Protein AF-A0A365Z678-F1 (afdb_monomer_lite)

Foldseek 3Di:
DPPDPDDDDDDDDPPVVVVVLVVVCVVVVHDSVVVVVVVVVVVVCVVVVPPPDPPDDDDD

Structure (mmCIF, N/CA/C/O backbone):
data_AF-A0A365Z678-F1
#
_entry.id   AF-A0A365Z678-F1
#
loop_
_atom_site.group_PDB
_atom_site.id
_atom_site.type_symbol
_atom_site.label_atom_id
_atom_site.label_alt_id
_atom_site.label_comp_id
_atom_site.label_asym_id
_atom_site.label_entity_id
_atom_site.label_seq_id
_atom_site.pdbx_PDB_ins_code
_atom_site.Cartn_x
_atom_site.Cartn_y
_atom_site.Cartn_z
_atom_site.occupancy
_atom_site.B_iso_or_equiv
_atom_site.auth_seq_id
_atom_site.auth_comp_id
_atom_site.auth_asym_id
_atom_site.auth_atom_id
_atom_site.pdbx_PDB_model_num
ATOM 1 N N . MET A 1 1 ? 16.051 8.538 18.773 1.00 48.09 1 MET A N 1
ATOM 2 C CA . MET A 1 1 ? 14.598 8.296 18.680 1.00 48.09 1 MET A CA 1
ATOM 3 C C . MET A 1 1 ? 14.321 7.940 17.232 1.00 48.09 1 MET A C 1
ATOM 5 O O . MET A 1 1 ? 14.369 8.828 16.395 1.00 48.09 1 MET A O 1
ATOM 9 N N . SER A 1 2 ? 14.213 6.649 16.920 1.00 48.12 2 SER A N 1
ATOM 10 C CA . SER A 1 2 ? 14.103 6.164 15.539 1.00 48.12 2 SER A CA 1
ATOM 11 C C . SER A 1 2 ? 12.670 6.345 15.049 1.00 48.12 2 SER A C 1
ATOM 13 O O . SER A 1 2 ? 11.814 5.499 15.270 1.00 48.12 2 SER A O 1
ATOM 15 N N . THR A 1 3 ? 12.397 7.490 14.437 1.00 58.56 3 THR A N 1
ATOM 16 C CA . THR A 1 3 ? 11.098 7.860 13.865 1.00 58.56 3 THR A CA 1
ATOM 17 C C . THR A 1 3 ? 10.935 7.296 12.450 1.00 58.56 3 THR A C 1
ATOM 19 O O . THR A 1 3 ? 10.747 8.074 11.524 1.00 58.56 3 THR A O 1
ATOM 22 N N . ASP A 1 4 ? 11.077 5.975 12.278 1.00 61.47 4 ASP A N 1
ATOM 23 C CA . ASP A 1 4 ? 10.701 5.267 11.037 1.00 61.47 4 ASP A CA 1
ATOM 24 C C . ASP A 1 4 ? 10.624 3.737 11.253 1.00 61.47 4 ASP A C 1
ATOM 26 O O . ASP A 1 4 ? 11.251 2.942 10.555 1.00 61.47 4 ASP A O 1
ATOM 30 N N . GLU A 1 5 ? 9.920 3.278 12.295 1.00 80.38 5 GLU A N 1
ATOM 31 C CA . GLU A 1 5 ? 9.691 1.835 12.474 1.00 80.38 5 GLU A CA 1
ATOM 32 C C . GLU A 1 5 ? 8.703 1.313 11.420 1.00 80.38 5 GLU A C 1
ATOM 34 O O . GLU A 1 5 ? 7.495 1.238 11.642 1.00 80.38 5 GLU A O 1
ATOM 39 N N . VAL A 1 6 ? 9.232 0.911 10.266 1.00 79.12 6 VAL A N 1
ATOM 40 C CA . VAL A 1 6 ? 8.476 0.192 9.238 1.00 79.12 6 VAL A CA 1
ATOM 41 C C . VAL A 1 6 ? 8.514 -1.306 9.537 1.00 79.12 6 VAL A C 1
ATOM 43 O O . VAL A 1 6 ? 9.582 -1.912 9.645 1.00 79.12 6 VAL A O 1
ATOM 46 N N . LYS A 1 7 ? 7.336 -1.930 9.647 1.00 87.44 7 LYS A N 1
ATOM 47 C CA . LYS A 1 7 ? 7.181 -3.382 9.836 1.00 87.44 7 LYS A CA 1
ATOM 48 C C . LYS A 1 7 ? 6.502 -4.006 8.623 1.00 87.44 7 LYS A C 1
ATOM 50 O O . LYS A 1 7 ? 5.623 -3.406 8.011 1.00 87.44 7 LYS A O 1
ATOM 55 N N . GLN A 1 8 ? 6.914 -5.224 8.274 1.00 86.38 8 GLN A N 1
ATOM 56 C CA . GLN A 1 8 ? 6.272 -5.979 7.200 1.00 86.38 8 GLN A CA 1
ATOM 57 C C . GLN A 1 8 ? 4.861 -6.409 7.620 1.00 86.38 8 GLN A C 1
ATOM 59 O O . GLN A 1 8 ? 4.665 -6.940 8.712 1.00 86.38 8 GLN A O 1
ATOM 64 N N . PHE A 1 9 ? 3.894 -6.210 6.727 1.00 87.19 9 PHE A N 1
ATOM 65 C CA . PHE A 1 9 ? 2.493 -6.576 6.911 1.00 87.19 9 PHE A CA 1
ATOM 66 C C . PHE A 1 9 ? 2.104 -7.597 5.837 1.00 87.19 9 PHE A C 1
ATOM 68 O O . PHE A 1 9 ? 1.965 -7.254 4.664 1.00 87.19 9 PHE A O 1
ATOM 75 N N . ASN A 1 10 ? 1.991 -8.868 6.229 1.00 90.38 10 ASN A N 1
ATOM 76 C CA . ASN A 1 10 ? 1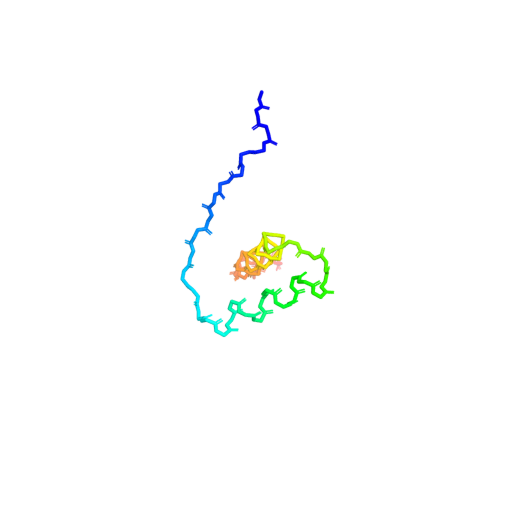.710 -9.975 5.313 1.00 90.38 10 ASN A CA 1
ATOM 77 C C . ASN A 1 10 ? 0.231 -10.371 5.394 1.00 90.38 10 ASN A C 1
ATOM 79 O O . ASN A 1 10 ? -0.271 -10.656 6.479 1.00 90.38 10 ASN A O 1
ATOM 83 N N . VAL A 1 11 ? -0.448 -10.436 4.246 1.00 90.75 11 VAL A N 1
ATOM 84 C CA . VAL A 1 11 ? -1.855 -10.851 4.129 1.00 90.75 11 VAL A CA 1
ATOM 85 C C . VAL A 1 11 ? -2.058 -11.758 2.920 1.00 90.75 11 VAL A C 1
ATOM 87 O O . VAL A 1 11 ? -1.280 -11.730 1.966 1.00 90.75 11 VAL A O 1
ATOM 90 N N . TYR A 1 12 ? -3.128 -12.548 2.948 1.00 93.56 12 TYR A N 1
ATOM 91 C CA . TYR A 1 12 ? -3.517 -13.410 1.836 1.00 93.56 12 TYR A CA 1
ATOM 92 C C . TYR A 1 12 ? -4.570 -12.712 0.976 1.00 93.56 12 TYR A C 1
ATOM 94 O O . TYR A 1 12 ? -5.621 -12.315 1.472 1.00 93.56 12 TYR A O 1
ATOM 102 N N . LEU A 1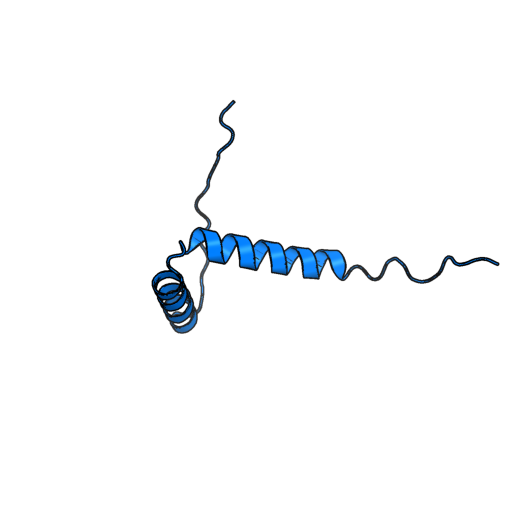 13 ? -4.289 -12.578 -0.320 1.00 91.75 13 LEU A N 1
ATOM 103 C CA . LEU A 1 13 ? -5.174 -11.959 -1.305 1.00 91.75 13 LEU A CA 1
ATOM 104 C C . LEU A 1 13 ? -5.350 -12.893 -2.509 1.00 91.75 13 LEU A C 1
ATOM 106 O O . LEU A 1 13 ? -4.446 -13.682 -2.807 1.00 91.75 13 LEU A O 1
ATOM 110 N N . PRO A 1 14 ? -6.467 -12.790 -3.249 1.00 96.88 14 PRO A N 1
ATOM 111 C CA . PRO A 1 14 ? -6.621 -13.492 -4.515 1.00 96.88 14 PRO A CA 1
ATOM 112 C C . PRO A 1 14 ? -5.472 -13.165 -5.479 1.00 96.88 14 PRO A C 1
ATOM 114 O O . PRO A 1 14 ? -5.096 -12.004 -5.644 1.00 96.88 14 PRO A O 1
ATOM 117 N N . VAL A 1 15 ? -4.945 -14.180 -6.166 1.00 96.00 15 VAL A N 1
ATOM 118 C CA . VAL A 1 15 ? -3.791 -14.036 -7.077 1.00 96.00 15 VAL A CA 1
ATOM 119 C C . VAL A 1 15 ? -4.038 -12.980 -8.157 1.00 96.00 15 VAL A C 1
ATOM 121 O O . VAL A 1 15 ? -3.159 -12.174 -8.460 1.00 96.00 15 VAL A O 1
ATOM 124 N N . GLU A 1 16 ? -5.249 -12.947 -8.708 1.00 96.25 16 GLU A N 1
ATOM 125 C CA . GLU A 1 16 ? -5.640 -11.980 -9.737 1.00 96.25 16 GLU A CA 1
ATOM 126 C C . GLU A 1 16 ? -5.613 -10.537 -9.219 1.00 96.25 16 GLU A C 1
ATOM 128 O O . GLU A 1 16 ? -5.234 -9.623 -9.951 1.00 96.25 16 GLU A O 1
ATOM 133 N N . LEU A 1 17 ? -5.940 -10.327 -7.940 1.00 93.94 17 LEU A N 1
ATOM 134 C CA . LEU A 1 17 ? -5.856 -9.014 -7.310 1.00 93.94 17 LEU A CA 1
ATOM 135 C C . LEU A 1 17 ? -4.394 -8.589 -7.136 1.00 93.94 17 LEU A C 1
ATOM 137 O O . LEU A 1 17 ? -4.039 -7.469 -7.492 1.00 93.94 17 LEU A O 1
ATOM 141 N N . ILE A 1 18 ? -3.528 -9.500 -6.677 1.00 93.44 18 ILE A N 1
ATOM 142 C CA . ILE A 1 18 ? -2.088 -9.232 -6.525 1.00 93.44 18 ILE A CA 1
ATOM 143 C C . ILE A 1 18 ? -1.475 -8.799 -7.861 1.00 93.44 18 ILE A C 1
ATOM 145 O O . ILE A 1 18 ? -0.707 -7.838 -7.900 1.00 93.44 18 ILE A O 1
ATOM 149 N N . LYS A 1 19 ? -1.821 -9.479 -8.963 1.00 95.38 19 LYS A N 1
ATOM 150 C CA . LYS A 1 19 ? -1.348 -9.108 -10.305 1.00 95.38 19 LYS A CA 1
ATOM 151 C C . LYS A 1 19 ? -1.792 -7.698 -10.688 1.00 95.38 19 LYS A C 1
ATOM 153 O O . LYS A 1 19 ? -0.948 -6.895 -11.069 1.00 95.38 19 LYS A O 1
ATOM 158 N N . ARG A 1 20 ? -3.083 -7.377 -10.544 1.00 94.88 20 ARG A N 1
ATOM 159 C CA . ARG A 1 20 ? -3.613 -6.045 -10.890 1.00 94.88 20 ARG A CA 1
ATOM 160 C C . ARG A 1 20 ? -2.935 -4.933 -10.097 1.00 94.88 20 ARG A C 1
ATOM 162 O O . ARG A 1 20 ? -2.503 -3.952 -10.688 1.00 94.88 20 ARG A O 1
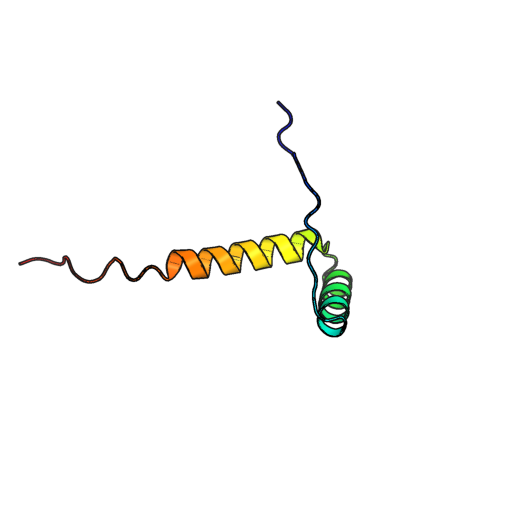ATOM 169 N N . VAL A 1 21 ? -2.783 -5.111 -8.784 1.00 93.00 21 VAL A N 1
ATOM 170 C CA . VAL A 1 21 ? -2.137 -4.111 -7.919 1.00 93.00 21 VAL A CA 1
ATOM 171 C C . VAL A 1 21 ? -0.665 -3.925 -8.299 1.00 93.00 21 VAL A C 1
ATOM 173 O O . VAL A 1 21 ? -0.189 -2.797 -8.370 1.00 93.00 21 VAL A O 1
ATOM 176 N N . LYS A 1 22 ? 0.056 -5.011 -8.610 1.00 92.94 22 LYS A N 1
ATOM 177 C CA . LYS A 1 22 ? 1.447 -4.937 -9.085 1.00 92.94 22 LYS A CA 1
ATOM 178 C C . LYS A 1 22 ? 1.587 -4.220 -10.421 1.00 92.94 22 LYS A C 1
ATOM 180 O O . LYS A 1 22 ? 2.490 -3.405 -10.556 1.00 92.94 22 LYS A O 1
ATOM 185 N N . HIS A 1 23 ? 0.719 -4.516 -11.385 1.00 95.38 23 HIS A N 1
ATOM 186 C CA . HIS A 1 23 ? 0.726 -3.823 -12.6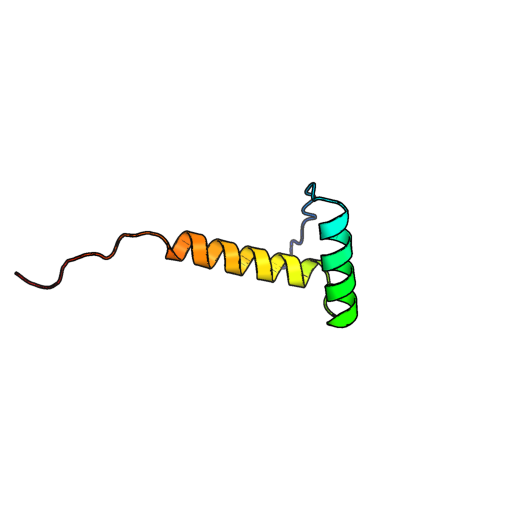72 1.00 95.38 23 HIS A CA 1
ATOM 187 C C . HIS A 1 23 ? 0.493 -2.324 -12.474 1.00 95.38 23 HIS A C 1
ATOM 189 O O . HIS A 1 23 ? 1.314 -1.527 -12.912 1.00 95.38 23 HIS A O 1
ATOM 195 N N . HIS A 1 24 ? -0.525 -1.958 -11.694 1.00 93.56 24 HIS A N 1
ATOM 196 C CA . HIS A 1 24 ? -0.822 -0.561 -11.391 1.00 93.56 24 HIS A CA 1
ATOM 197 C C . HIS A 1 24 ? 0.342 0.166 -10.696 1.00 93.56 24 HIS A C 1
ATOM 199 O O . HIS A 1 24 ? 0.623 1.321 -11.009 1.00 93.56 24 HIS A O 1
ATOM 205 N N . ALA A 1 25 ? 1.044 -0.515 -9.784 1.00 93.88 25 ALA A N 1
ATOM 206 C CA . ALA A 1 25 ? 2.235 0.008 -9.117 1.00 93.88 25 ALA A CA 1
ATOM 207 C C . ALA A 1 25 ? 3.350 0.358 -10.108 1.00 93.88 25 ALA A C 1
ATOM 209 O O . ALA A 1 25 ? 3.917 1.446 -10.041 1.00 93.88 25 ALA A O 1
ATOM 210 N N . VAL A 1 26 ? 3.614 -0.539 -11.059 1.00 93.25 26 VAL A N 1
ATOM 211 C CA . VAL A 1 26 ? 4.604 -0.318 -12.119 1.00 93.25 26 VAL A CA 1
ATOM 212 C C . VAL A 1 26 ? 4.167 0.813 -13.050 1.00 93.25 26 VAL A C 1
ATOM 214 O O . VAL A 1 26 ? 4.965 1.697 -13.334 1.00 93.25 26 VAL A O 1
ATOM 217 N N . GLU A 1 27 ? 2.906 0.817 -13.487 1.00 94.50 27 GLU A N 1
ATOM 218 C CA . GLU A 1 27 ? 2.365 1.837 -14.398 1.00 94.50 27 GLU A CA 1
ATOM 219 C C . GLU A 1 27 ? 2.345 3.240 -13.780 1.00 94.50 27 GLU A C 1
ATOM 221 O O . GLU A 1 27 ? 2.524 4.224 -14.489 1.00 94.50 27 GLU A O 1
ATOM 226 N N . SER A 1 28 ? 2.146 3.332 -12.464 1.00 91.12 28 SER A N 1
ATOM 227 C CA . SER A 1 28 ? 2.068 4.605 -11.734 1.00 91.12 28 SER A CA 1
ATOM 228 C C . SER A 1 28 ? 3.398 5.024 -11.104 1.00 91.12 28 SER A C 1
ATOM 230 O O . SER A 1 28 ? 3.414 5.970 -10.321 1.00 91.12 28 SER A O 1
ATOM 232 N N . GLU A 1 29 ? 4.486 4.289 -11.368 1.00 93.56 29 GLU A N 1
ATOM 233 C CA . GLU A 1 29 ? 5.810 4.493 -10.757 1.00 93.56 29 GLU A CA 1
ATOM 234 C C . GLU A 1 29 ? 5.765 4.545 -9.212 1.00 93.56 29 GLU A C 1
ATOM 236 O O . GLU A 1 29 ? 6.570 5.207 -8.553 1.00 93.56 29 GLU A O 1
ATOM 241 N N . ARG A 1 30 ? 4.802 3.838 -8.608 1.00 94.00 30 ARG A N 1
ATOM 242 C CA . ARG A 1 30 ? 4.557 3.819 -7.161 1.00 94.00 30 ARG A CA 1
ATOM 243 C C . ARG A 1 30 ? 4.974 2.489 -6.553 1.00 94.00 30 ARG A C 1
ATOM 245 O O . ARG A 1 30 ? 4.762 1.417 -7.111 1.00 94.00 30 ARG A O 1
ATOM 252 N N . SER A 1 31 ? 5.486 2.542 -5.330 1.00 92.44 31 SER A N 1
ATOM 253 C CA . SER A 1 31 ? 5.728 1.339 -4.533 1.00 92.44 31 SER A CA 1
ATOM 254 C C . SER A 1 31 ? 4.411 0.708 -4.074 1.00 92.44 31 SER A C 1
ATOM 256 O O . SER A 1 31 ? 3.485 1.409 -3.665 1.00 92.44 31 SER A O 1
ATOM 258 N N . LEU A 1 32 ? 4.360 -0.628 -4.035 1.00 91.06 32 LEU A N 1
ATOM 259 C CA . LEU A 1 32 ? 3.219 -1.380 -3.490 1.00 91.06 32 LEU A CA 1
ATOM 260 C C . LEU A 1 32 ? 2.847 -0.940 -2.071 1.00 91.06 32 LEU A C 1
ATOM 262 O O . LEU A 1 32 ? 1.668 -0.819 -1.761 1.00 91.06 32 LEU A O 1
ATOM 266 N N . SER A 1 33 ? 3.844 -0.674 -1.224 1.00 90.06 33 SER A N 1
ATOM 267 C CA . SER A 1 33 ? 3.623 -0.165 0.131 1.00 90.06 33 SER A CA 1
ATOM 268 C C . SER A 1 33 ? 2.871 1.162 0.126 1.00 90.06 33 SER A C 1
ATOM 270 O O . SER A 1 33 ? 1.946 1.318 0.905 1.00 90.06 33 SER A O 1
ATOM 272 N N . SER A 1 34 ? 3.201 2.088 -0.778 1.00 92.62 34 SER A N 1
ATOM 273 C CA . SER A 1 34 ? 2.529 3.388 -0.875 1.00 92.62 34 SER A CA 1
ATOM 274 C C . SER A 1 34 ? 1.068 3.238 -1.297 1.00 92.62 34 SER A C 1
ATOM 276 O O . SER A 1 34 ? 0.203 3.861 -0.689 1.00 92.62 34 SER A O 1
ATOM 278 N N . ILE A 1 35 ? 0.789 2.363 -2.268 1.00 93.25 35 ILE A N 1
ATOM 279 C CA . ILE A 1 35 ? -0.583 2.064 -2.704 1.00 93.25 35 ILE A CA 1
ATOM 280 C C . ILE A 1 35 ? -1.387 1.440 -1.564 1.00 93.25 35 ILE A C 1
ATOM 282 O O . ILE A 1 35 ? -2.517 1.844 -1.313 1.00 93.25 35 ILE A O 1
ATOM 286 N N . VAL A 1 36 ? -0.808 0.464 -0.861 1.00 91.94 36 VAL A N 1
ATOM 287 C CA . VAL A 1 36 ? -1.479 -0.208 0.258 1.00 91.94 36 VAL A CA 1
ATOM 288 C C . VAL A 1 36 ? -1.708 0.761 1.418 1.00 91.94 36 VAL A C 1
ATOM 290 O O . VAL A 1 36 ? -2.799 0.767 1.976 1.00 91.94 36 VAL A O 1
ATOM 293 N N . THR A 1 37 ? -0.733 1.608 1.754 1.00 92.94 37 THR A N 1
ATOM 294 C CA . THR A 1 37 ? -0.882 2.638 2.791 1.00 92.94 37 THR A CA 1
ATOM 295 C C . THR A 1 37 ? -2.013 3.604 2.455 1.00 92.94 37 THR A C 1
ATOM 297 O O . THR A 1 37 ? -2.857 3.853 3.309 1.00 92.94 37 THR A O 1
ATOM 300 N N . GLU A 1 38 ? -2.065 4.114 1.221 1.00 93.56 38 GLU A N 1
ATOM 301 C CA . GLU A 1 38 ? -3.121 5.032 0.777 1.00 93.56 38 GLU A CA 1
ATOM 302 C C . GLU A 1 38 ? -4.495 4.346 0.811 1.00 93.56 38 GLU A C 1
ATOM 304 O O . GLU A 1 38 ? -5.426 4.862 1.423 1.00 93.56 38 GLU A O 1
ATOM 309 N N . ALA A 1 39 ? -4.604 3.135 0.257 1.00 92.88 39 ALA A N 1
ATOM 310 C CA . ALA A 1 39 ? -5.853 2.379 0.238 1.00 92.88 39 ALA A CA 1
ATOM 311 C C . ALA A 1 39 ? -6.374 2.058 1.648 1.00 92.88 39 ALA A C 1
ATOM 313 O O . ALA A 1 39 ? -7.570 2.192 1.904 1.00 92.88 39 ALA A O 1
ATOM 314 N N . LEU A 1 40 ? -5.492 1.652 2.569 1.00 93.25 40 LEU A 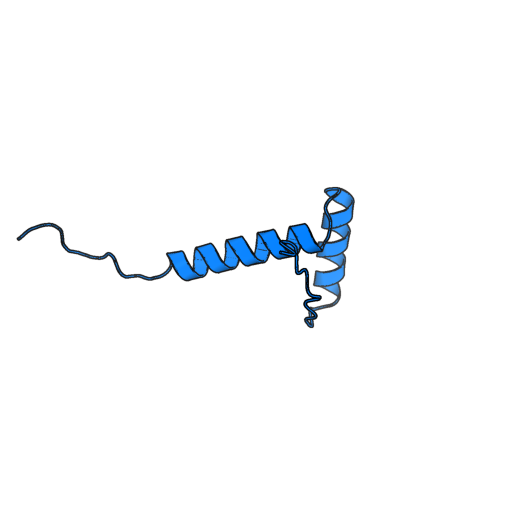N 1
ATOM 315 C CA . LEU A 1 40 ? -5.862 1.380 3.958 1.00 93.25 40 LEU A CA 1
ATOM 316 C C . LEU A 1 40 ? -6.247 2.661 4.703 1.00 93.25 40 LEU A C 1
ATOM 318 O O . LEU A 1 40 ? -7.235 2.646 5.430 1.00 93.25 40 LEU A O 1
ATOM 322 N N . ALA A 1 41 ? -5.515 3.763 4.509 1.00 92.94 41 ALA A N 1
ATOM 323 C CA . ALA A 1 41 ? -5.840 5.046 5.128 1.00 92.94 41 ALA A CA 1
ATOM 324 C C . ALA A 1 41 ? -7.210 5.559 4.664 1.00 92.94 41 ALA A C 1
ATOM 326 O O . ALA A 1 41 ? -8.033 5.921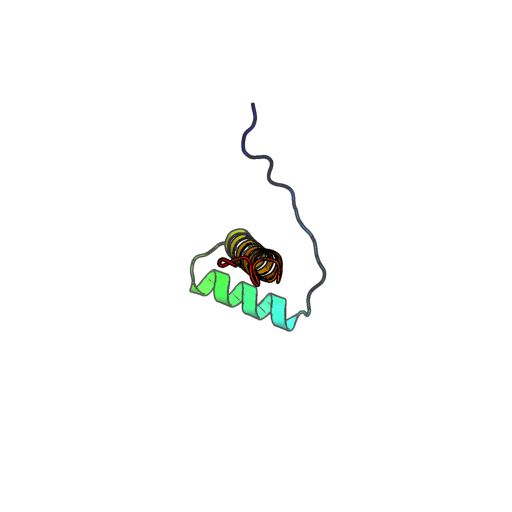 5.496 1.00 92.94 41 ALA A O 1
ATOM 327 N N . THR A 1 42 ? -7.490 5.520 3.358 1.00 94.69 42 THR A N 1
ATOM 328 C CA . THR A 1 42 ? -8.800 5.902 2.809 1.00 94.69 42 THR A CA 1
ATOM 329 C C . THR A 1 42 ? -9.915 4.975 3.287 1.00 94.69 42 THR A C 1
ATOM 331 O O . THR A 1 42 ? -11.001 5.447 3.611 1.00 94.69 42 THR A O 1
ATOM 334 N N . TYR A 1 43 ? -9.669 3.664 3.352 1.00 92.44 43 TYR A N 1
ATOM 335 C CA . TYR A 1 43 ? -10.654 2.711 3.864 1.00 92.44 43 TYR A CA 1
ATOM 336 C C . TYR A 1 43 ? -11.007 2.984 5.333 1.00 92.44 43 TYR A C 1
ATOM 338 O O . TYR A 1 43 ? -12.183 2.955 5.692 1.00 92.44 43 TYR A O 1
ATOM 346 N N . LEU A 1 44 ? -10.004 3.269 6.172 1.00 93.50 44 LEU A N 1
ATOM 347 C CA . LEU A 1 44 ? -10.214 3.606 7.580 1.00 93.50 44 LEU A CA 1
ATOM 348 C C . LEU A 1 44 ? -10.917 4.957 7.736 1.00 93.50 44 LEU A C 1
ATOM 350 O O . LEU A 1 44 ? -11.903 5.020 8.451 1.00 93.50 44 LEU A O 1
ATOM 354 N N . ASP A 1 45 ? -10.513 5.991 6.995 1.00 92.31 45 ASP A N 1
ATOM 355 C CA . ASP A 1 45 ? -11.180 7.303 7.010 1.00 92.31 45 ASP A CA 1
ATOM 356 C C . ASP A 1 45 ? -12.682 7.197 6.685 1.00 92.31 45 ASP A C 1
ATOM 358 O O . ASP A 1 45 ? -13.521 7.780 7.369 1.00 92.31 45 ASP A O 1
ATOM 362 N N . GLN A 1 46 ? -13.048 6.363 5.706 1.00 91.31 46 GLN A N 1
ATOM 363 C CA . GLN A 1 46 ? -14.450 6.074 5.390 1.00 91.31 46 GLN A CA 1
ATOM 364 C C . GLN A 1 46 ? -15.159 5.279 6.493 1.00 91.31 46 GLN A C 1
ATOM 366 O O . GLN A 1 46 ? -16.340 5.520 6.759 1.00 91.31 46 GLN A O 1
ATOM 371 N N . ALA A 1 47 ? -14.470 4.325 7.120 1.00 89.38 47 ALA A N 1
ATOM 372 C CA . ALA A 1 47 ? -15.018 3.526 8.211 1.00 89.38 47 ALA A CA 1
ATOM 373 C C . ALA A 1 47 ? -15.253 4.371 9.478 1.00 89.38 47 ALA A C 1
ATOM 375 O O . ALA A 1 47 ? -16.319 4.270 10.084 1.00 89.38 47 ALA A O 1
ATOM 376 N N . ASP A 1 48 ? -14.304 5.238 9.832 1.00 84.25 48 ASP A N 1
ATOM 377 C CA . ASP A 1 48 ? -14.368 6.166 10.964 1.00 84.25 48 ASP A CA 1
ATOM 378 C C . ASP A 1 48 ? -15.373 7.304 10.707 1.00 84.25 48 ASP A C 1
ATOM 380 O O . ASP A 1 48 ? -16.183 7.645 11.571 1.00 84.25 48 ASP A O 1
ATOM 384 N N . GLY A 1 49 ? -15.398 7.850 9.488 1.00 69.62 49 GLY A N 1
ATOM 385 C CA . GLY A 1 49 ? -16.352 8.877 9.056 1.00 69.62 49 GLY A CA 1
ATOM 386 C C . GLY A 1 49 ? -17.796 8.378 8.924 1.00 69.62 49 GLY A C 1
ATOM 387 O O . GLY A 1 49 ? -18.727 9.182 8.885 1.00 69.62 49 GLY A O 1
ATOM 388 N N . SER A 1 50 ? -18.003 7.059 8.907 1.00 58.28 50 SER A N 1
ATOM 389 C CA . SER A 1 50 ? -19.331 6.437 8.892 1.00 58.28 50 SER A CA 1
ATOM 390 C C . SER A 1 50 ? -19.936 6.246 10.286 1.00 58.28 50 SER A C 1
ATOM 392 O O . SER A 1 50 ? -20.975 5.596 10.388 1.00 58.28 50 SER A O 1
ATOM 394 N N . GLN A 1 51 ? -19.358 6.811 11.358 1.00 56.47 51 GLN A N 1
ATOM 395 C CA . GLN A 1 51 ? -20.053 6.900 12.647 1.00 56.47 51 GLN A CA 1
ATOM 396 C C . GLN A 1 51 ? -21.303 7.798 12.493 1.00 56.47 51 GLN A C 1
ATOM 398 O O . GLN A 1 51 ? -21.177 9.021 12.387 1.00 56.47 51 GLN A O 1
ATOM 403 N N . PRO A 1 52 ? -22.534 7.249 12.532 1.00 51.72 52 PRO A N 1
ATOM 404 C CA . PRO A 1 52 ? -23.751 8.044 12.513 1.00 51.72 52 PRO A CA 1
ATOM 405 C C . PRO A 1 52 ? -23.977 8.561 13.938 1.00 51.72 52 PRO A C 1
ATOM 407 O O . PRO A 1 52 ? -24.717 7.975 14.721 1.00 51.72 52 PRO A O 1
ATOM 410 N N . GLY A 1 53 ? -23.244 9.610 14.315 1.00 54.94 53 GLY A N 1
ATOM 411 C CA . GLY A 1 53 ? -23.223 10.151 15.680 1.00 54.94 53 GLY A CA 1
ATOM 412 C C . GLY A 1 53 ? -23.529 11.643 15.797 1.00 54.94 53 GLY A C 1
ATOM 413 O O . GLY A 1 53 ? -23.503 12.177 16.900 1.00 54.94 53 GLY A O 1
ATOM 414 N N . SER A 1 54 ? -23.824 12.329 14.696 1.00 51.69 54 SER A N 1
ATOM 415 C CA . SER A 1 54 ? -24.150 13.761 14.690 1.00 51.69 54 SER A CA 1
ATOM 416 C C . SER A 1 54 ? -25.475 14.037 13.981 1.00 51.69 54 SER A C 1
ATOM 418 O O . SER A 1 54 ? -25.631 15.014 13.255 1.00 51.69 54 SER A O 1
ATOM 420 N N . SER A 1 55 ? -26.468 13.185 14.246 1.00 55.06 55 SER A N 1
ATOM 421 C CA . SER A 1 55 ? -27.862 13.604 14.159 1.00 55.06 55 SER A CA 1
ATOM 422 C C . SER A 1 55 ? -28.191 14.427 15.411 1.00 55.06 55 SER A C 1
ATOM 424 O O . SER A 1 55 ? -28.063 13.949 16.534 1.00 55.06 55 SER A O 1
ATOM 426 N N . GLU A 1 56 ? -28.638 15.660 15.189 1.00 54.75 56 GLU A N 1
ATOM 427 C CA . GLU A 1 56 ? -29.687 16.293 15.996 1.00 54.75 56 GLU A CA 1
ATOM 428 C C . GLU A 1 56 ? -29.337 16.774 17.422 1.00 54.75 56 GLU A C 1
ATOM 430 O O . GLU A 1 56 ? -29.843 16.297 18.434 1.00 54.75 56 GLU A O 1
ATOM 435 N N . ARG A 1 57 ? -28.558 17.860 17.509 1.00 54.59 57 ARG A N 1
ATOM 436 C CA . ARG A 1 57 ? -28.749 18.877 18.566 1.00 54.59 57 ARG A CA 1
ATOM 437 C C . ARG A 1 57 ? -28.722 20.293 17.986 1.00 54.59 57 ARG A C 1
ATOM 439 O O . ARG A 1 57 ? -27.974 21.159 18.431 1.00 54.59 57 ARG A O 1
ATOM 446 N N . MET A 1 58 ? -29.564 20.552 16.987 1.00 54.56 58 MET A N 1
ATOM 447 C CA . MET A 1 58 ? -30.019 21.919 16.725 1.00 54.56 58 MET A CA 1
ATOM 448 C C . MET A 1 58 ? -31.271 22.180 17.564 1.00 54.56 58 MET A C 1
ATOM 450 O O . MET A 1 58 ? -32.351 21.731 17.223 1.00 54.56 58 MET A O 1
ATOM 454 N N . LYS A 1 59 ? -31.057 22.919 18.659 1.00 55.44 59 LYS A N 1
ATOM 455 C CA . LYS A 1 59 ? -31.967 23.912 19.257 1.00 55.44 59 LYS A CA 1
ATOM 456 C C . LYS A 1 59 ? -33.451 23.532 19.403 1.00 55.44 59 LYS A C 1
ATOM 458 O O . LYS A 1 59 ? -34.241 23.800 18.503 1.00 55.44 59 LYS A O 1
ATOM 463 N N . ASN A 1 60 ? -33.828 23.153 20.625 1.00 52.38 60 ASN A N 1
ATOM 464 C CA . ASN A 1 60 ? -35.123 23.490 21.222 1.00 52.38 60 ASN A CA 1
ATOM 465 C C . ASN A 1 60 ? -34.924 23.950 22.664 1.00 52.38 60 ASN A C 1
ATOM 467 O O . ASN A 1 60 ? -34.114 23.306 23.369 1.00 52.38 60 ASN A O 1
#

Secondary structure (DSSP, 8-state):
--------------HHHHHHHHHHHHHTT--HHHHHHHHHHHHHHHHHHT----------

Sequence (60 aa):
MSTDEVKQFNVYLPVELIKRVKHHAVESERSLSSIVTEALATYLDQADGSQPGSSERMKN

Radius of gyration: 18.0 Å; chains: 1; bounding box: 50×38×36 Å

pLDDT: mean 82.16, std 16.67, range [48.09, 96.88]